Protein AF-A0A402D574-F1 (afdb_monomer)

Secondary structure (DSSP, 8-state):
--------HHHHHHHHHHHHHHHHHTT-HHHHHHHHHHHHTTPPP-TTSPSSPHHHHHHHHHH--HHHHHHHHHHHHHHT--PPPPTT-TTHHHHHHHHHHHHHHHHHTTT-HHHHHHHHHHHHHHHHHHHHHHHHHHHHHHT--

Organism: NCBI:txid2219043

Mean predicted aligned error: 6.18 Å

Sequence (145 aa):
MTANSAVNPQELNEWVNEVRVLATEAGRIEIADQYIGHLLSSSPQGNDGAWPAEPVRDLIETINSRDLENGLEIQVINSRGVTSRGTYDGGSQERDLANRYKSYADIVQDMWPSTGAMLNRLADNYMNHATMEDLSAGLSEDLGH

Foldseek 3Di:
DDDPLDDDLVVLVVVLVVQQVVCVVVVRNLVSLLVLLLVQLPADADPLRAPRHPSVLVVCQVVVHPSNLNSVLVNNVVVVPPDDDDLQPALVVLQVQLVRLQVNLVSPCVPRVSSSVSSNVSSVVSVVVSVVRNVVSVVCVVVVD

Radius of gyration: 17.91 Å; Cα contacts (8 Å, |Δi|>4): 160; chains: 1; bounding box: 38×38×50 Å

Structure (mmCIF, N/CA/C/O backbone):
data_AF-A0A402D574-F1
#
_entry.id   AF-A0A402D574-F1
#
loop_
_atom_site.group_PDB
_atom_site.id
_atom_site.type_symbol
_atom_site.label_atom_id
_atom_site.label_alt_id
_atom_site.label_comp_id
_atom_site.label_asym_id
_atom_site.label_entity_id
_atom_site.label_seq_id
_atom_site.pdbx_PDB_ins_code
_atom_site.Cartn_x
_atom_site.Cartn_y
_atom_site.Cartn_z
_atom_site.occupancy
_atom_site.B_iso_or_equiv
_atom_site.auth_seq_id
_atom_site.auth_comp_id
_atom_site.auth_asym_id
_atom_site.auth_atom_id
_atom_site.pdbx_PDB_model_num
ATOM 1 N N . MET A 1 1 ? 17.731 -20.600 11.398 1.00 33.56 1 MET A N 1
ATOM 2 C CA . MET A 1 1 ? 16.710 -19.871 12.177 1.00 33.56 1 MET A CA 1
ATOM 3 C C . MET A 1 1 ? 15.785 -19.204 11.176 1.00 33.56 1 MET A C 1
ATOM 5 O O . MET A 1 1 ? 16.170 -18.206 10.589 1.00 33.56 1 MET A O 1
ATOM 9 N N . THR A 1 2 ? 14.644 -19.815 10.867 1.00 35.91 2 THR A N 1
ATOM 10 C CA . THR A 1 2 ? 13.634 -19.227 9.975 1.00 35.91 2 THR A CA 1
ATOM 11 C C . THR A 1 2 ? 12.839 -18.212 10.788 1.00 35.91 2 THR A C 1
ATOM 13 O O . THR A 1 2 ? 12.073 -18.602 11.667 1.00 35.91 2 THR A O 1
ATOM 16 N N . ALA A 1 3 ? 13.087 -16.919 10.572 1.00 39.22 3 ALA A N 1
ATOM 17 C CA . ALA A 1 3 ? 12.249 -15.874 11.144 1.00 39.22 3 ALA A CA 1
ATOM 18 C C . ALA A 1 3 ? 10.823 -16.060 10.608 1.00 39.22 3 ALA A C 1
ATOM 20 O O . ALA A 1 3 ? 10.629 -16.263 9.411 1.00 39.22 3 ALA A O 1
ATOM 21 N N . ASN A 1 4 ? 9.842 -16.054 11.505 1.00 44.56 4 ASN A N 1
ATOM 22 C CA . ASN A 1 4 ? 8.434 -16.153 11.159 1.00 44.56 4 ASN A CA 1
ATOM 23 C C . ASN A 1 4 ? 8.003 -14.816 10.531 1.00 44.56 4 ASN A C 1
ATOM 25 O O . ASN A 1 4 ? 7.553 -13.921 11.232 1.00 44.56 4 ASN A O 1
ATOM 29 N N . SER A 1 5 ? 8.227 -14.650 9.225 1.00 58.34 5 SER A N 1
ATOM 30 C CA . SER A 1 5 ? 7.888 -13.442 8.451 1.00 58.34 5 SER A CA 1
ATOM 31 C C . SER A 1 5 ? 6.385 -13.283 8.187 1.00 58.34 5 SER A C 1
ATOM 33 O O . SER A 1 5 ? 5.994 -12.456 7.371 1.00 58.34 5 SER A O 1
ATOM 35 N N . ALA A 1 6 ? 5.541 -14.093 8.827 1.00 69.69 6 ALA A N 1
ATOM 36 C CA . ALA A 1 6 ? 4.101 -14.059 8.648 1.00 69.69 6 ALA A CA 1
ATOM 37 C C . ALA A 1 6 ? 3.482 -12.931 9.484 1.00 69.69 6 ALA A C 1
ATOM 39 O O . ALA A 1 6 ? 3.730 -12.823 10.685 1.00 69.69 6 ALA A O 1
ATOM 40 N N . VAL A 1 7 ? 2.650 -12.110 8.846 1.00 78.19 7 VAL A N 1
ATOM 41 C CA . VAL A 1 7 ? 1.817 -11.113 9.528 1.00 78.19 7 VAL A CA 1
ATOM 42 C C . VAL A 1 7 ? 0.769 -11.856 10.355 1.00 78.19 7 VAL A C 1
ATOM 44 O O . VAL A 1 7 ? -0.037 -12.590 9.785 1.00 78.19 7 VAL A O 1
ATOM 47 N N . ASN A 1 8 ? 0.767 -11.682 11.682 1.00 88.38 8 ASN A N 1
ATOM 48 C CA . ASN A 1 8 ? -0.297 -12.209 12.538 1.00 88.38 8 ASN A CA 1
ATOM 49 C C . ASN A 1 8 ? -1.562 -11.348 12.340 1.00 88.38 8 ASN A C 1
ATOM 51 O O . ASN A 1 8 ? -1.553 -10.179 12.736 1.00 88.38 8 ASN A O 1
ATOM 55 N N . PRO A 1 9 ? -2.650 -11.888 11.753 1.00 87.50 9 PRO A N 1
ATOM 56 C CA . PRO A 1 9 ? -3.844 -11.099 11.463 1.00 87.50 9 PRO A CA 1
ATOM 57 C C . PRO A 1 9 ? -4.490 -10.530 12.724 1.00 87.50 9 PRO A C 1
ATOM 59 O O . PRO A 1 9 ? -5.018 -9.423 12.691 1.00 87.50 9 PRO A O 1
ATOM 62 N N . GLN A 1 10 ? -4.460 -11.274 13.832 1.00 90.06 10 GLN A N 1
ATOM 63 C CA . GLN A 1 10 ? -5.117 -10.861 15.065 1.00 90.06 10 GLN A CA 1
ATOM 64 C C . GLN A 1 10 ? -4.381 -9.683 15.706 1.00 90.06 10 GLN A C 1
ATOM 66 O O . GLN A 1 10 ? -4.994 -8.648 15.948 1.00 90.06 10 GLN A O 1
ATOM 71 N N . GLU A 1 11 ? -3.066 -9.809 15.898 1.00 91.56 11 GLU A N 1
ATOM 72 C CA . GLU A 1 11 ? -2.237 -8.735 16.465 1.00 91.56 11 GLU A CA 1
ATOM 73 C C . GLU A 1 11 ? -2.289 -7.471 15.599 1.00 91.56 11 GLU A C 1
ATOM 75 O O . GLU A 1 11 ? -2.386 -6.363 16.126 1.00 91.56 11 GLU A O 1
ATOM 80 N N . LEU A 1 12 ? -2.281 -7.632 14.269 1.00 92.06 12 LEU A N 1
ATOM 81 C CA . LEU A 1 12 ? -2.409 -6.507 13.349 1.00 92.06 12 LEU A CA 1
ATOM 82 C C . LEU A 1 12 ? -3.751 -5.786 13.528 1.00 92.06 12 LEU A C 1
ATOM 84 O O . LEU A 1 12 ? -3.776 -4.566 13.679 1.00 92.06 12 LEU A O 1
ATOM 88 N N . ASN A 1 13 ? -4.862 -6.526 13.511 1.00 92.06 13 ASN A N 1
ATOM 89 C CA . ASN A 1 13 ? -6.193 -5.937 13.647 1.00 92.06 13 ASN A CA 1
ATOM 90 C C . ASN A 1 13 ? -6.387 -5.269 15.013 1.00 92.06 13 ASN A C 1
ATOM 92 O O . ASN A 1 13 ? -6.937 -4.171 15.079 1.00 92.06 13 ASN A O 1
ATOM 96 N N . GLU A 1 14 ? -5.934 -5.901 16.097 1.00 94.38 14 GLU A N 1
ATOM 97 C CA . GLU A 1 14 ? -6.014 -5.338 17.449 1.00 94.38 14 GLU A CA 1
ATOM 98 C C . GLU A 1 14 ? -5.245 -4.015 17.541 1.00 94.38 14 GLU A C 1
ATOM 100 O O . GLU A 1 14 ? -5.820 -3.001 17.943 1.00 94.38 14 GLU A O 1
ATOM 105 N N . TRP A 1 15 ? -3.992 -3.995 17.077 1.00 96.25 15 TRP A N 1
ATOM 106 C CA . TRP A 1 15 ? -3.163 -2.792 17.094 1.00 96.25 15 TRP A CA 1
ATOM 107 C C . TRP A 1 15 ? -3.758 -1.659 16.247 1.00 96.25 15 TRP A C 1
ATOM 109 O O . TRP A 1 15 ? -3.859 -0.524 16.717 1.00 96.25 15 TRP A O 1
ATOM 119 N N . VAL A 1 16 ? -4.197 -1.944 15.015 1.00 96.38 16 VAL A N 1
ATOM 120 C CA . VAL A 1 16 ? -4.776 -0.907 14.145 1.00 96.38 16 VAL A CA 1
ATOM 121 C C . VAL A 1 16 ? -6.062 -0.344 14.740 1.00 96.38 16 VAL A C 1
ATOM 123 O O . VAL A 1 16 ? -6.258 0.872 14.735 1.00 96.38 16 VAL A O 1
ATOM 126 N N . ASN A 1 17 ? -6.924 -1.196 15.293 1.00 96.25 17 ASN A N 1
ATOM 127 C CA . ASN A 1 17 ? -8.158 -0.741 15.926 1.00 96.25 17 ASN A CA 1
ATOM 128 C C . ASN A 1 17 ? -7.878 0.159 17.133 1.00 96.25 17 ASN A C 1
ATOM 130 O O . ASN A 1 17 ? -8.492 1.220 17.247 1.00 96.25 17 ASN A O 1
ATOM 134 N N . GLU A 1 18 ? -6.929 -0.209 17.996 1.00 97.25 18 GLU A N 1
ATOM 135 C CA . GLU A 1 18 ? -6.541 0.615 19.143 1.00 97.25 18 GLU A CA 1
ATOM 136 C C . GLU A 1 18 ? -6.025 1.993 18.702 1.00 97.25 18 GLU A C 1
ATOM 138 O O . GLU A 1 18 ? -6.506 3.024 19.182 1.00 97.25 18 GLU A O 1
ATOM 143 N N . VAL A 1 19 ? -5.109 2.031 17.727 1.00 96.88 19 VAL A N 1
ATOM 144 C CA . VAL A 1 19 ? -4.571 3.289 17.185 1.00 96.88 19 VAL A CA 1
ATOM 145 C C . VAL A 1 19 ? -5.687 4.169 16.624 1.00 96.88 19 VAL A C 1
ATOM 147 O O . VAL A 1 19 ? -5.720 5.370 16.901 1.00 96.88 19 VAL A O 1
ATOM 150 N N . ARG A 1 20 ? -6.623 3.595 15.861 1.00 97.62 20 ARG A N 1
ATOM 151 C CA . ARG A 1 20 ? -7.717 4.353 15.237 1.00 97.62 20 ARG A CA 1
ATOM 152 C C . ARG A 1 20 ? -8.733 4.869 16.251 1.00 97.62 20 ARG A C 1
ATOM 154 O O . ARG A 1 20 ? -9.226 5.985 16.078 1.00 97.62 20 ARG A O 1
ATOM 161 N N . VAL A 1 21 ? -9.015 4.123 17.322 1.00 98.06 21 VAL A N 1
ATOM 162 C CA . VAL A 1 21 ? -9.862 4.602 18.430 1.00 98.06 21 VAL A CA 1
ATOM 163 C C . VAL A 1 21 ? -9.224 5.826 19.086 1.00 98.06 21 VAL A C 1
ATOM 165 O O . VAL A 1 21 ? -9.842 6.891 19.113 1.00 98.06 21 VAL A O 1
ATOM 168 N N . LEU A 1 22 ? -7.958 5.723 19.502 1.00 98.06 22 LEU A N 1
ATOM 169 C CA . LEU A 1 22 ? -7.232 6.832 20.134 1.00 98.06 22 LEU A CA 1
ATOM 170 C C . LEU A 1 22 ? -7.103 8.048 19.202 1.00 98.06 22 LEU A C 1
ATOM 172 O O . LEU A 1 22 ? -7.251 9.196 19.625 1.00 98.06 22 LEU A O 1
ATOM 176 N N . ALA A 1 23 ? -6.852 7.813 17.913 1.00 97.44 23 ALA A N 1
ATOM 177 C CA . ALA A 1 23 ? -6.762 8.877 16.920 1.00 97.44 23 ALA A CA 1
ATOM 178 C C . ALA A 1 23 ? -8.110 9.569 16.688 1.00 97.44 23 ALA A C 1
ATOM 180 O O . ALA A 1 23 ? -8.143 10.788 16.523 1.00 97.44 23 ALA A O 1
ATOM 181 N N . THR A 1 24 ? -9.216 8.823 16.708 1.00 97.69 24 THR A N 1
ATOM 182 C CA . THR A 1 24 ? -10.569 9.383 16.580 1.00 97.69 24 THR A CA 1
ATOM 183 C C . THR A 1 24 ? -10.900 10.272 17.774 1.00 97.69 24 THR A C 1
ATOM 185 O O . THR A 1 24 ? -11.333 11.407 17.582 1.00 97.69 24 THR A O 1
ATOM 188 N N . GLU A 1 25 ? -10.617 9.813 18.996 1.00 97.94 25 GLU A N 1
ATOM 189 C CA . GLU A 1 25 ? -10.798 10.605 20.222 1.00 97.94 25 GLU A CA 1
ATOM 190 C C . GLU A 1 25 ? -9.964 11.896 20.213 1.00 97.94 25 GLU A C 1
ATOM 192 O O . GLU A 1 25 ? -10.402 12.934 20.709 1.00 97.94 25 GLU A O 1
ATOM 197 N N . ALA A 1 26 ? -8.782 11.857 19.592 1.00 97.44 26 ALA A N 1
ATOM 198 C CA . ALA A 1 26 ? -7.905 13.011 19.431 1.00 97.44 26 ALA A CA 1
ATOM 199 C C . ALA A 1 26 ? -8.222 13.893 18.202 1.00 97.44 26 ALA A C 1
ATOM 201 O O . ALA A 1 26 ? -7.544 14.905 18.006 1.00 97.44 26 ALA A O 1
ATOM 202 N N . GLY A 1 27 ? -9.196 13.525 17.358 1.00 97.44 27 GLY A N 1
ATOM 203 C CA . GLY A 1 27 ? -9.521 14.237 16.113 1.00 97.44 27 GLY A CA 1
ATOM 204 C C . GLY A 1 27 ? -8.423 14.165 15.039 1.00 97.44 27 GLY A C 1
ATOM 205 O O . GLY A 1 27 ? -8.224 15.120 14.295 1.00 97.44 27 GLY A O 1
ATOM 206 N N . ARG A 1 28 ? -7.663 13.065 14.992 1.00 97.31 28 ARG A N 1
ATOM 207 C CA . ARG A 1 28 ? -6.467 12.862 14.147 1.00 97.31 28 ARG A CA 1
ATOM 208 C C . ARG A 1 28 ? -6.524 11.584 13.302 1.00 97.31 28 ARG A C 1
ATOM 210 O O . ARG A 1 28 ? -5.481 11.034 12.960 1.00 97.31 28 ARG A O 1
ATOM 217 N N . ILE A 1 29 ? -7.720 11.089 12.989 1.00 98.00 29 ILE A N 1
ATOM 218 C CA . ILE A 1 29 ? -7.883 9.804 12.294 1.00 98.00 29 ILE A CA 1
ATOM 219 C C . ILE A 1 29 ? -7.222 9.780 10.909 1.00 98.00 29 ILE A C 1
ATOM 221 O O . ILE A 1 29 ? -6.526 8.824 10.602 1.00 98.00 29 ILE A O 1
ATOM 225 N N . GLU A 1 30 ? -7.341 10.853 10.123 1.00 98.00 30 GLU A N 1
ATOM 226 C CA . GLU A 1 30 ? -6.790 10.934 8.759 1.00 98.00 30 GLU A CA 1
ATOM 227 C C . GLU A 1 30 ? -5.262 10.757 8.753 1.00 98.00 30 GLU A C 1
ATOM 229 O O . GLU A 1 30 ? -4.715 9.894 8.069 1.00 98.00 30 GLU A O 1
ATOM 234 N N . ILE A 1 31 ? -4.553 11.525 9.589 1.00 97.31 31 ILE A N 1
ATOM 235 C CA . ILE A 1 31 ? -3.092 11.423 9.687 1.00 97.31 31 ILE A CA 1
ATOM 236 C C . ILE A 1 31 ? -2.658 10.091 10.309 1.00 97.31 31 ILE A C 1
ATOM 238 O O . ILE A 1 31 ? -1.641 9.530 9.907 1.00 97.31 31 ILE A O 1
ATOM 242 N N . ALA A 1 32 ? -3.419 9.559 11.270 1.00 97.94 32 ALA A N 1
ATOM 243 C CA . ALA A 1 32 ? -3.130 8.253 11.852 1.00 97.94 32 ALA A CA 1
ATOM 244 C C . ALA A 1 32 ? -3.249 7.137 10.806 1.00 97.94 32 ALA A C 1
ATOM 246 O O . ALA A 1 32 ? -2.342 6.312 10.709 1.00 97.94 32 ALA A O 1
ATOM 247 N N . ASP A 1 33 ? -4.304 7.159 9.988 1.00 98.31 33 ASP A N 1
ATOM 248 C CA . ASP A 1 33 ? -4.510 6.217 8.890 1.00 98.31 33 ASP A CA 1
ATOM 249 C C . ASP A 1 33 ? -3.337 6.285 7.893 1.00 98.31 33 ASP A C 1
ATOM 251 O O . ASP A 1 33 ? -2.784 5.241 7.550 1.00 98.31 33 ASP A O 1
ATOM 255 N N . GLN A 1 34 ? -2.846 7.478 7.527 1.00 98.25 34 GLN A N 1
ATOM 256 C CA . GLN A 1 34 ? -1.646 7.613 6.679 1.00 98.25 34 GLN A CA 1
ATOM 257 C C . GLN A 1 34 ? -0.401 6.949 7.292 1.00 9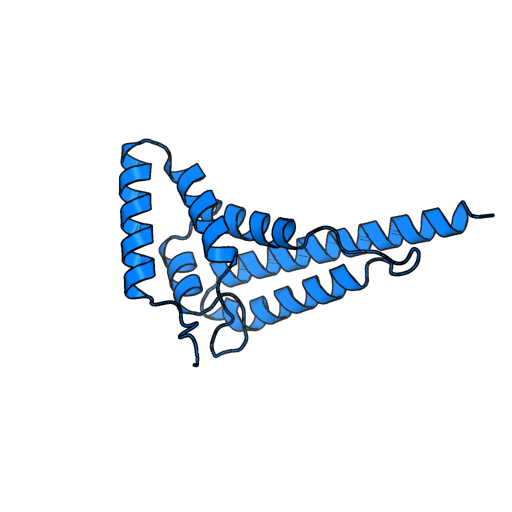8.25 34 GLN A C 1
ATOM 259 O O . GLN A 1 34 ? 0.321 6.224 6.605 1.00 98.25 34 GLN A O 1
ATOM 264 N N . TYR A 1 35 ? -0.142 7.145 8.589 1.00 97.75 35 TYR A N 1
ATOM 265 C CA . TYR A 1 35 ? 0.992 6.495 9.261 1.00 97.75 35 TYR A CA 1
ATOM 266 C C . TYR A 1 35 ? 0.817 4.980 9.409 1.00 97.75 35 TYR A C 1
ATOM 268 O O . TYR A 1 35 ? 1.802 4.246 9.302 1.00 97.75 35 TYR A O 1
ATOM 276 N N . ILE A 1 36 ? -0.411 4.496 9.612 1.00 97.81 36 ILE A N 1
ATOM 277 C CA . ILE A 1 36 ? -0.716 3.062 9.549 1.00 97.81 36 ILE A CA 1
ATOM 278 C C . ILE A 1 36 ? -0.365 2.538 8.153 1.00 97.81 36 ILE A C 1
ATOM 280 O O . ILE A 1 36 ? 0.378 1.567 8.037 1.00 97.81 36 ILE A O 1
ATOM 284 N N . GLY A 1 37 ? -0.805 3.228 7.099 1.00 97.69 37 GLY A N 1
ATOM 285 C CA . GLY A 1 37 ? -0.455 2.919 5.715 1.00 97.69 37 GLY A CA 1
ATOM 286 C C . GLY A 1 37 ? 1.055 2.836 5.479 1.00 97.69 37 GLY A C 1
ATOM 287 O O . GLY A 1 37 ? 1.539 1.852 4.918 1.00 97.69 37 GLY A O 1
ATOM 288 N N . HIS A 1 38 ? 1.820 3.816 5.975 1.00 96.69 38 HIS A N 1
ATOM 289 C CA . HIS A 1 38 ? 3.287 3.799 5.913 1.00 96.69 38 HIS A CA 1
ATOM 290 C C . HIS A 1 38 ? 3.880 2.519 6.513 1.00 96.69 38 HIS A C 1
ATOM 292 O O . HIS A 1 38 ? 4.785 1.925 5.934 1.00 96.69 38 HIS A O 1
ATOM 298 N N . LEU A 1 39 ? 3.382 2.074 7.666 1.00 95.31 39 LEU A N 1
ATOM 299 C CA . LEU A 1 39 ? 3.876 0.855 8.309 1.00 95.31 39 LEU A CA 1
ATOM 300 C C . LEU A 1 39 ? 3.500 -0.398 7.507 1.00 95.31 39 LEU A C 1
ATOM 302 O O . LEU A 1 39 ? 4.334 -1.284 7.305 1.00 95.31 39 LEU A O 1
ATOM 306 N N . LEU A 1 40 ? 2.274 -0.441 6.984 1.00 95.75 40 LEU A N 1
ATOM 307 C CA . LEU A 1 40 ? 1.774 -1.542 6.160 1.00 95.75 40 LEU A CA 1
ATOM 308 C C . LEU A 1 40 ? 2.506 -1.682 4.820 1.00 95.75 40 LEU A C 1
ATOM 310 O O . LEU A 1 40 ? 2.509 -2.771 4.243 1.00 95.75 40 LEU A O 1
ATOM 314 N N . SER A 1 41 ? 3.194 -0.639 4.347 1.00 95.00 41 SER A N 1
ATOM 315 C CA . SER A 1 41 ? 4.008 -0.710 3.128 1.00 95.00 41 SER A CA 1
ATOM 316 C C . SER A 1 41 ? 5.135 -1.753 3.217 1.00 95.00 41 SER A C 1
ATOM 318 O O . SER A 1 41 ? 5.667 -2.177 2.195 1.00 95.00 41 SER A O 1
ATOM 320 N N . SER A 1 42 ? 5.516 -2.157 4.433 1.00 92.50 42 SER A N 1
ATOM 321 C CA . SER A 1 42 ? 6.544 -3.176 4.686 1.00 92.50 42 SER A CA 1
ATOM 322 C C . SER A 1 42 ? 5.977 -4.599 4.751 1.00 92.50 42 SER A C 1
ATOM 324 O O . SER A 1 42 ? 6.688 -5.526 5.140 1.00 92.50 42 SER A O 1
ATOM 326 N N . SER A 1 43 ? 4.699 -4.784 4.399 1.00 94.44 43 SER A N 1
ATOM 327 C CA . SER A 1 43 ? 4.056 -6.096 4.331 1.00 94.44 43 SER A CA 1
ATOM 328 C C . SER A 1 43 ? 4.856 -7.059 3.438 1.00 94.44 43 SER A C 1
ATOM 330 O O . SER A 1 43 ? 5.395 -6.633 2.413 1.00 94.44 43 SER A O 1
ATOM 332 N N . PRO A 1 44 ? 4.961 -8.351 3.785 1.00 93.50 44 PRO A N 1
ATOM 333 C CA . PRO A 1 44 ? 5.503 -9.352 2.875 1.00 93.50 44 PRO A CA 1
ATOM 334 C C . PRO A 1 44 ? 4.545 -9.604 1.697 1.00 93.50 44 PRO A C 1
ATOM 336 O O . PRO A 1 44 ? 3.420 -9.104 1.655 1.00 93.50 44 PRO A O 1
ATOM 339 N N . GLN A 1 45 ? 4.987 -10.400 0.724 1.00 94.56 45 GLN A N 1
ATOM 340 C CA . GLN A 1 45 ? 4.074 -10.998 -0.255 1.00 94.56 45 GLN A CA 1
ATOM 341 C C . GLN A 1 45 ? 3.162 -12.025 0.427 1.00 94.56 45 GLN A C 1
ATOM 343 O O . GLN A 1 45 ? 3.565 -12.678 1.393 1.00 94.56 45 GLN A O 1
ATOM 348 N N . GLY A 1 46 ? 1.947 -12.162 -0.096 1.00 93.81 46 GLY A N 1
ATOM 349 C CA . GLY A 1 46 ? 1.014 -13.216 0.278 1.00 93.81 46 GLY A CA 1
ATOM 350 C C . GLY A 1 46 ? 1.395 -14.572 -0.305 1.00 93.81 46 GLY A C 1
ATOM 351 O O . GLY A 1 46 ? 2.321 -14.691 -1.116 1.00 93.81 46 GLY A O 1
ATOM 352 N N . ASN A 1 47 ? 0.656 -15.611 0.081 1.00 94.12 47 ASN A N 1
ATOM 353 C CA . ASN A 1 47 ? 0.905 -16.971 -0.409 1.00 94.12 47 ASN A CA 1
ATOM 354 C C . ASN A 1 47 ? 0.548 -17.135 -1.893 1.00 94.12 47 ASN A C 1
ATOM 356 O O . ASN A 1 47 ? 1.061 -18.032 -2.559 1.00 94.12 47 ASN A O 1
ATOM 360 N N . ASP A 1 48 ? -0.309 -16.258 -2.414 1.00 95.00 48 ASP A N 1
ATOM 361 C CA . ASP A 1 48 ? -0.651 -16.152 -3.834 1.00 95.00 48 ASP A CA 1
ATOM 362 C C . ASP A 1 48 ? 0.402 -15.402 -4.672 1.00 95.00 48 ASP A C 1
ATOM 364 O O . ASP A 1 48 ? 0.231 -15.223 -5.877 1.00 95.00 48 ASP A O 1
ATOM 368 N N . GLY A 1 49 ? 1.500 -14.966 -4.046 1.00 94.38 49 GLY A N 1
ATOM 369 C CA . GLY A 1 49 ?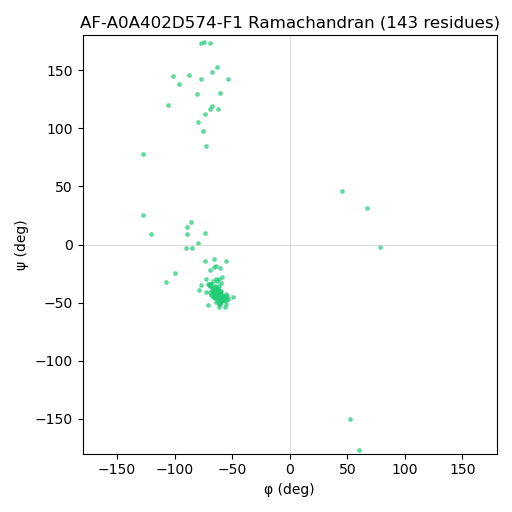 2.584 -14.237 -4.696 1.00 94.38 49 GLY A CA 1
ATOM 370 C C . GLY A 1 49 ? 2.289 -12.757 -4.942 1.00 94.38 49 GLY A C 1
ATOM 371 O O . GLY A 1 49 ? 3.179 -12.045 -5.413 1.00 94.38 49 GLY A O 1
ATOM 372 N N . ALA A 1 50 ? 1.092 -12.269 -4.603 1.00 97.19 50 ALA A N 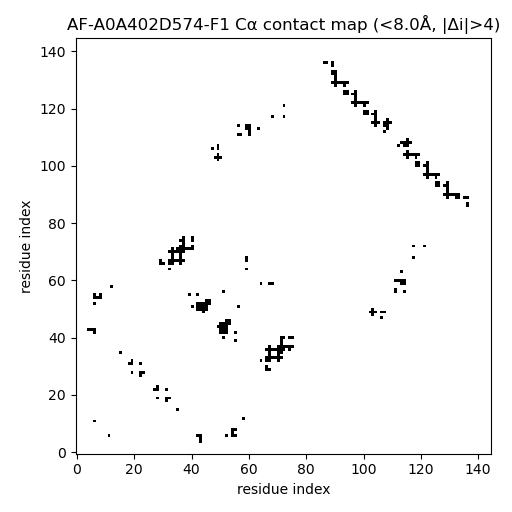1
ATOM 373 C CA . ALA A 1 50 ? 0.769 -10.855 -4.690 1.00 97.19 50 ALA A CA 1
ATOM 374 C C . ALA A 1 50 ? 1.158 -10.113 -3.409 1.00 97.19 50 ALA A C 1
ATOM 376 O O . ALA A 1 50 ? 1.088 -10.628 -2.293 1.00 97.19 50 ALA A O 1
ATOM 377 N N . TRP A 1 51 ? 1.579 -8.866 -3.562 1.00 97.19 51 TRP A N 1
ATOM 378 C CA . TRP A 1 51 ? 1.768 -7.953 -2.442 1.00 97.19 51 TRP A CA 1
ATOM 379 C C . TRP A 1 51 ? 0.581 -6.981 -2.357 1.00 97.19 51 TRP A C 1
ATOM 381 O O . TRP A 1 51 ? 0.103 -6.559 -3.412 1.00 97.19 51 TRP A O 1
ATOM 391 N N . PRO A 1 52 ? 0.134 -6.570 -1.154 1.00 97.44 52 PRO A N 1
ATOM 392 C CA . PRO A 1 52 ? 0.601 -6.989 0.181 1.00 97.44 52 PRO A CA 1
ATOM 393 C C . PRO A 1 52 ? 0.078 -8.377 0.580 1.00 97.44 52 PRO A C 1
ATOM 395 O O . PRO A 1 52 ? -0.712 -8.946 -0.158 1.00 97.44 52 PRO A O 1
ATOM 398 N N . ALA A 1 53 ? 0.511 -8.953 1.705 1.00 97.06 53 ALA A N 1
ATOM 399 C CA . ALA A 1 53 ? -0.024 -10.228 2.202 1.00 97.06 53 ALA A CA 1
ATOM 400 C C . ALA A 1 53 ? -1.520 -10.150 2.552 1.00 97.06 53 ALA A C 1
ATOM 402 O O . ALA A 1 53 ? -2.017 -9.093 2.942 1.00 97.06 53 ALA A O 1
ATOM 403 N N . GLU A 1 54 ? -2.222 -11.280 2.460 1.00 97.00 54 GLU A N 1
ATOM 404 C CA . GLU A 1 54 ? -3.679 -11.404 2.609 1.00 97.00 54 GLU A CA 1
ATOM 405 C C . GLU A 1 54 ? -4.231 -10.711 3.872 1.00 97.00 54 GLU A C 1
ATOM 407 O O . GLU A 1 54 ? -5.162 -9.919 3.728 1.00 97.00 54 GLU A O 1
ATOM 412 N N . PRO A 1 55 ? -3.623 -10.847 5.074 1.00 96.38 55 PRO A N 1
ATOM 413 C CA . PRO A 1 55 ? -4.121 -10.166 6.275 1.00 96.38 55 PRO A CA 1
ATOM 414 C C . PRO A 1 55 ? -4.115 -8.636 6.175 1.00 96.38 55 PRO A C 1
ATOM 416 O O . PRO A 1 55 ? -4.932 -7.963 6.797 1.00 96.38 55 PRO A O 1
ATOM 419 N N . VAL A 1 56 ? -3.186 -8.071 5.399 1.00 97.69 56 VAL A N 1
ATOM 420 C CA . VAL A 1 56 ? -3.121 -6.625 5.154 1.00 97.69 56 VAL A CA 1
ATOM 421 C C . VAL A 1 56 ? -4.190 -6.203 4.151 1.00 97.69 56 VAL A C 1
ATOM 423 O O . VAL A 1 56 ? -4.757 -5.127 4.300 1.00 97.69 56 VAL A O 1
ATOM 426 N N . ARG A 1 57 ? -4.512 -7.046 3.165 1.00 98.12 57 ARG A N 1
ATOM 427 C CA . ARG A 1 57 ? -5.605 -6.774 2.217 1.00 98.12 57 ARG A CA 1
ATOM 428 C C . ARG A 1 57 ? -6.954 -6.800 2.918 1.00 98.12 57 ARG A C 1
ATOM 430 O O . ARG A 1 57 ? -7.733 -5.871 2.753 1.00 98.12 57 ARG A O 1
ATOM 437 N N . ASP A 1 58 ? -7.189 -7.805 3.762 1.00 97.94 58 ASP A N 1
ATOM 438 C CA . ASP A 1 58 ? -8.399 -7.893 4.589 1.00 97.94 58 ASP A CA 1
ATOM 439 C C . ASP A 1 58 ? -8.572 -6.636 5.448 1.00 97.94 58 ASP A C 1
ATOM 441 O O . ASP A 1 58 ? -9.669 -6.083 5.547 1.00 97.94 58 ASP A O 1
ATOM 445 N N . LEU A 1 59 ? -7.474 -6.148 6.032 1.00 97.62 59 LEU A N 1
ATOM 446 C CA . LEU A 1 59 ? -7.461 -4.911 6.802 1.00 97.62 59 LEU A CA 1
ATOM 447 C C . LEU A 1 59 ? -7.792 -3.686 5.931 1.00 97.62 59 LEU A C 1
ATOM 449 O O . LEU A 1 59 ? -8.605 -2.861 6.347 1.00 97.62 59 LEU A O 1
ATOM 453 N N . ILE A 1 60 ? -7.193 -3.562 4.741 1.00 98.00 60 ILE A N 1
ATOM 454 C CA . ILE A 1 60 ? -7.470 -2.465 3.798 1.00 98.00 60 ILE A CA 1
ATOM 455 C C . ILE A 1 60 ? -8.951 -2.456 3.407 1.00 98.00 60 ILE A C 1
ATOM 457 O O . ILE A 1 60 ? -9.577 -1.403 3.489 1.00 98.00 60 ILE A O 1
ATOM 461 N N . GLU A 1 61 ? -9.537 -3.604 3.059 1.00 98.06 61 GLU A N 1
ATOM 462 C CA . GLU A 1 61 ? -10.965 -3.698 2.713 1.00 98.06 61 GLU A CA 1
ATOM 463 C C . GLU A 1 61 ? -11.871 -3.388 3.908 1.00 98.06 61 GLU A C 1
ATOM 465 O O . GLU A 1 61 ? -12.896 -2.724 3.767 1.00 98.06 61 GLU A O 1
ATOM 470 N N . THR A 1 62 ? -11.490 -3.845 5.103 1.00 97.06 62 THR A N 1
ATOM 471 C CA . THR A 1 62 ? -12.273 -3.620 6.324 1.00 97.06 62 THR A CA 1
ATOM 472 C C . THR A 1 62 ? -12.276 -2.146 6.721 1.00 97.06 62 THR A C 1
ATOM 474 O O . THR A 1 62 ? -13.308 -1.603 7.116 1.00 97.06 62 THR A O 1
ATOM 477 N N . ILE A 1 63 ? -11.118 -1.489 6.639 1.00 96.69 63 ILE A N 1
ATOM 478 C CA . ILE A 1 63 ? -10.960 -0.083 7.016 1.00 96.69 63 ILE A CA 1
ATOM 479 C C . ILE A 1 63 ? -11.482 0.849 5.923 1.00 96.69 63 ILE A C 1
ATOM 481 O O . ILE A 1 63 ? -12.074 1.879 6.247 1.00 96.69 63 ILE A O 1
ATOM 485 N N . ASN A 1 64 ? -11.242 0.490 4.660 1.00 96.94 64 ASN A N 1
ATOM 486 C CA . ASN A 1 64 ? -11.641 1.209 3.455 1.00 96.94 64 ASN A CA 1
ATOM 487 C C . ASN A 1 64 ? -11.368 2.724 3.537 1.00 96.94 64 ASN A C 1
ATOM 489 O O . ASN A 1 64 ? -12.234 3.557 3.260 1.00 96.94 64 ASN A O 1
ATOM 493 N N . SER A 1 65 ? -10.164 3.078 3.995 1.00 97.88 65 SER A N 1
ATOM 494 C CA . SER A 1 65 ? -9.729 4.460 4.214 1.00 97.88 65 SER A CA 1
ATOM 495 C C . SER A 1 65 ? -8.757 4.884 3.124 1.00 97.88 65 SER A C 1
ATOM 497 O O . SER A 1 65 ? -7.667 4.321 2.994 1.00 97.88 65 SER A O 1
ATOM 499 N N . ARG A 1 66 ? -9.121 5.928 2.370 1.00 98.06 66 ARG A N 1
ATOM 500 C CA . ARG A 1 66 ? -8.246 6.480 1.330 1.00 98.06 66 ARG A CA 1
ATOM 501 C C . ARG A 1 66 ? -6.955 7.049 1.917 1.00 98.06 66 ARG A C 1
ATOM 503 O O . ARG A 1 66 ? -5.925 6.981 1.261 1.00 98.06 66 ARG A O 1
ATOM 510 N N . ASP A 1 67 ? -6.991 7.571 3.140 1.00 98.44 67 ASP A N 1
ATOM 511 C CA . ASP A 1 67 ? -5.801 8.062 3.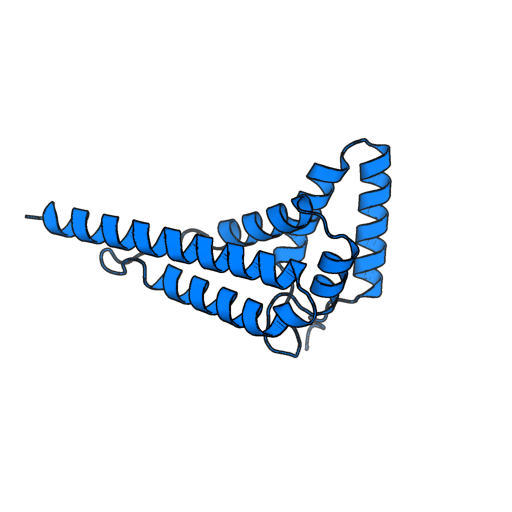837 1.00 98.44 67 ASP A CA 1
ATOM 512 C C . ASP A 1 67 ? -4.818 6.939 4.168 1.00 98.44 67 ASP A C 1
ATOM 514 O O . ASP A 1 67 ? -3.614 7.098 3.965 1.00 98.44 67 ASP A O 1
ATOM 518 N N . LEU A 1 68 ? -5.325 5.777 4.586 1.00 98.44 68 LEU A N 1
ATOM 519 C CA . LEU A 1 68 ? -4.495 4.595 4.811 1.00 98.44 68 LEU A CA 1
ATOM 520 C C . LEU A 1 68 ? -3.824 4.144 3.516 1.00 98.44 68 LEU A C 1
ATOM 522 O O . LEU A 1 68 ? -2.606 3.962 3.476 1.00 98.44 68 LEU A O 1
ATOM 526 N N . GLU A 1 69 ? -4.603 4.015 2.445 1.00 98.38 69 GLU A N 1
ATOM 527 C CA . GLU A 1 69 ? -4.070 3.668 1.128 1.00 98.38 69 GLU A CA 1
ATOM 528 C C . GLU A 1 69 ? -3.044 4.701 0.639 1.00 98.38 69 GLU A C 1
ATOM 530 O O . GLU A 1 69 ? -1.977 4.322 0.167 1.00 98.38 69 GLU A O 1
ATOM 535 N N . ASN A 1 70 ? -3.327 6.001 0.786 1.00 97.94 70 ASN A N 1
ATOM 536 C CA . ASN A 1 70 ? -2.425 7.086 0.391 1.00 97.94 70 ASN A CA 1
ATOM 537 C C . ASN A 1 70 ? -1.087 7.001 1.124 1.00 97.94 70 ASN A C 1
ATOM 539 O O . ASN A 1 70 ? -0.040 7.128 0.493 1.00 97.94 70 ASN A O 1
ATOM 543 N N . GLY A 1 71 ? -1.110 6.786 2.443 1.00 97.75 71 GLY A N 1
ATOM 544 C CA . GLY A 1 71 ? 0.110 6.589 3.216 1.00 97.75 71 GLY A CA 1
ATOM 545 C C . GLY A 1 71 ? 0.912 5.425 2.647 1.00 97.75 71 GLY A C 1
ATOM 546 O O . GLY A 1 71 ? 2.061 5.582 2.243 1.00 97.75 71 GLY A O 1
ATOM 547 N N . LEU A 1 72 ? 0.282 4.263 2.501 1.00 97.50 72 LEU A N 1
ATOM 548 C CA . LEU A 1 72 ? 0.937 3.084 1.943 1.00 97.50 72 LEU A CA 1
ATOM 549 C C . LEU A 1 72 ? 1.551 3.359 0.555 1.00 97.50 72 LEU A C 1
ATOM 551 O O . LEU A 1 72 ? 2.727 3.055 0.343 1.00 97.50 72 LEU A O 1
ATOM 555 N N . GLU A 1 73 ? 0.801 3.988 -0.353 1.00 96.88 73 GLU A N 1
ATOM 556 C CA . GLU A 1 73 ? 1.262 4.385 -1.690 1.00 96.88 73 GLU A CA 1
ATOM 557 C C . GLU A 1 73 ? 2.496 5.309 -1.614 1.00 96.88 73 GLU A C 1
ATOM 559 O O . GLU A 1 73 ? 3.510 5.057 -2.271 1.00 96.88 73 GLU A O 1
ATOM 564 N N . ILE A 1 74 ? 2.449 6.342 -0.767 1.00 95.12 74 ILE A N 1
ATOM 565 C CA . ILE A 1 74 ? 3.544 7.303 -0.563 1.00 95.12 74 ILE A CA 1
ATOM 566 C C . ILE A 1 74 ? 4.804 6.600 -0.057 1.00 95.12 74 ILE A C 1
ATOM 568 O O . ILE A 1 74 ? 5.899 6.843 -0.571 1.00 95.12 74 ILE A O 1
ATOM 572 N N . GLN A 1 75 ? 4.675 5.716 0.932 1.00 95.38 75 GLN A N 1
ATOM 573 C CA . GLN A 1 75 ? 5.838 5.033 1.489 1.00 95.38 75 GLN A CA 1
ATOM 574 C C . GLN A 1 75 ? 6.448 4.037 0.505 1.00 95.38 75 GLN A C 1
ATOM 576 O O . GLN A 1 75 ? 7.674 3.943 0.443 1.00 95.38 75 GLN A O 1
ATOM 581 N N . VAL A 1 76 ? 5.639 3.346 -0.304 1.00 93.62 76 VAL A N 1
ATOM 582 C CA . VAL A 1 76 ? 6.145 2.511 -1.405 1.00 93.62 76 VAL A CA 1
ATOM 583 C C . VAL A 1 76 ? 7.023 3.345 -2.337 1.00 93.62 76 VAL A C 1
ATOM 585 O O . VAL A 1 76 ? 8.176 2.982 -2.580 1.00 93.62 76 VAL A O 1
ATOM 588 N N . ILE A 1 77 ? 6.524 4.498 -2.785 1.00 90.69 77 ILE A N 1
ATOM 589 C CA . ILE A 1 77 ? 7.251 5.387 -3.697 1.00 90.69 77 ILE A CA 1
ATOM 590 C C . ILE A 1 77 ? 8.548 5.900 -3.048 1.00 90.69 77 ILE A C 1
ATOM 592 O O . ILE A 1 77 ? 9.611 5.842 -3.669 1.00 90.69 77 ILE A O 1
ATOM 596 N N . ASN A 1 78 ? 8.490 6.329 -1.784 1.00 87.81 78 ASN A N 1
ATOM 597 C CA . ASN A 1 78 ? 9.644 6.865 -1.053 1.00 87.81 78 ASN A CA 1
ATOM 598 C C . ASN A 1 78 ? 10.704 5.803 -0.721 1.00 87.81 78 ASN A C 1
ATOM 600 O O . ASN A 1 78 ? 11.901 6.100 -0.712 1.00 87.81 78 ASN A O 1
ATOM 604 N N . SER A 1 79 ? 10.290 4.561 -0.454 1.00 82.44 79 SER A N 1
ATOM 605 C CA . SER A 1 79 ? 11.186 3.464 -0.054 1.00 82.44 79 SER A CA 1
ATOM 606 C C . SER A 1 79 ? 12.172 3.040 -1.146 1.00 82.44 79 SER A C 1
ATOM 608 O O . SER A 1 79 ? 13.153 2.353 -0.863 1.00 82.44 79 SER A O 1
ATOM 610 N N . ARG A 1 80 ? 11.956 3.494 -2.386 1.00 71.00 80 ARG A N 1
ATOM 611 C CA . ARG A 1 80 ? 12.797 3.185 -3.545 1.00 71.00 80 ARG A CA 1
ATOM 612 C C . ARG A 1 80 ? 14.232 3.723 -3.422 1.00 71.00 80 ARG A C 1
ATOM 614 O O . ARG A 1 80 ? 15.120 3.207 -4.097 1.00 71.00 80 ARG A O 1
ATOM 621 N N . GLY A 1 81 ? 14.480 4.693 -2.533 1.00 54.97 81 GLY A N 1
ATOM 622 C CA . GLY A 1 81 ? 15.808 5.274 -2.308 1.00 54.97 81 GLY A CA 1
ATOM 623 C C . GLY A 1 81 ? 16.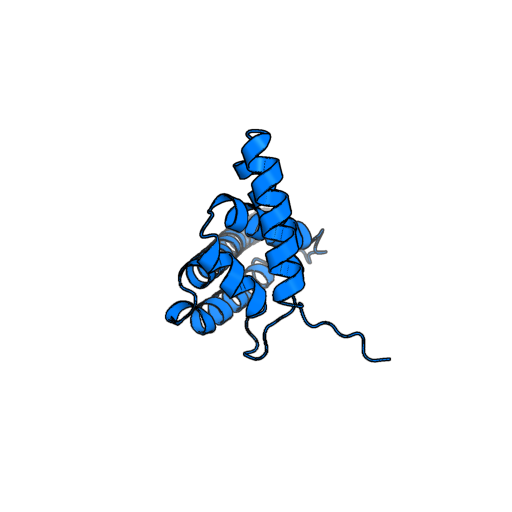406 5.928 -3.564 1.00 54.97 81 GLY A C 1
ATOM 624 O O . GLY A 1 81 ? 15.772 6.010 -4.614 1.00 54.97 81 GLY A O 1
ATOM 625 N N . VAL A 1 82 ? 17.645 6.423 -3.472 1.00 40.44 82 VAL A N 1
ATOM 626 C CA . VAL A 1 82 ? 18.379 6.942 -4.640 1.00 40.44 82 VAL A CA 1
ATOM 627 C C . VAL A 1 82 ? 18.858 5.751 -5.474 1.00 40.44 82 VAL A C 1
ATOM 629 O O . VAL A 1 82 ? 19.885 5.146 -5.171 1.00 40.44 82 VAL A O 1
ATOM 632 N N . THR A 1 83 ? 18.121 5.393 -6.523 1.00 49.66 83 THR A N 1
ATOM 633 C CA . THR A 1 83 ? 18.581 4.421 -7.520 1.00 49.66 83 THR A CA 1
ATOM 634 C C . THR A 1 83 ? 19.723 5.045 -8.322 1.00 49.66 83 THR A C 1
ATOM 636 O O . THR A 1 83 ? 19.541 6.065 -8.990 1.00 49.66 83 THR A O 1
ATOM 639 N N . SER A 1 84 ? 20.925 4.466 -8.240 1.00 39.62 84 SER A N 1
ATOM 640 C CA . SER A 1 84 ? 22.049 4.861 -9.097 1.00 39.62 84 SER A CA 1
ATOM 641 C C . SER A 1 84 ? 21.657 4.575 -10.551 1.00 39.62 84 SER A C 1
ATOM 643 O O . SER A 1 84 ? 21.408 3.419 -10.891 1.00 39.62 84 SER A O 1
ATOM 645 N N . ARG A 1 85 ? 21.561 5.619 -11.377 1.00 55.62 85 ARG A N 1
ATOM 646 C CA . ARG A 1 85 ? 21.184 5.535 -12.794 1.00 55.62 85 ARG A CA 1
ATOM 647 C C . ARG A 1 85 ? 22.421 5.494 -13.685 1.00 55.62 85 ARG A C 1
ATOM 649 O O . ARG A 1 85 ? 23.349 6.274 -13.470 1.00 55.62 85 ARG A O 1
ATOM 656 N N . GLY A 1 86 ? 22.401 4.648 -14.714 1.00 51.81 86 GLY A N 1
ATOM 657 C CA . GLY A 1 86 ? 23.176 4.902 -15.926 1.00 51.81 86 GLY A CA 1
ATOM 658 C C . GLY A 1 86 ? 22.471 5.969 -16.770 1.00 51.81 86 GLY A C 1
ATOM 659 O O . GLY A 1 86 ? 21.246 5.981 -16.843 1.00 51.81 86 GLY A O 1
ATOM 660 N N . THR A 1 87 ? 23.225 6.862 -17.415 1.00 46.78 87 THR A N 1
ATOM 661 C CA . THR A 1 87 ? 22.715 7.992 -18.226 1.00 46.78 87 THR A CA 1
ATOM 662 C C . THR A 1 87 ? 21.748 7.586 -19.357 1.00 46.78 87 THR A C 1
ATOM 664 O O . THR A 1 87 ? 21.046 8.442 -19.875 1.00 46.78 87 THR A O 1
ATOM 667 N N . TYR A 1 88 ? 21.672 6.296 -19.710 1.00 51.38 88 TYR A N 1
ATOM 668 C CA . TYR A 1 88 ? 20.909 5.766 -20.850 1.00 51.38 88 TYR A CA 1
ATOM 669 C C . TYR A 1 88 ? 19.828 4.736 -20.468 1.00 51.38 88 TYR A C 1
ATOM 671 O O . TYR A 1 88 ? 19.275 4.085 -21.349 1.00 51.38 88 TYR A O 1
ATOM 679 N N . ASP A 1 89 ? 19.528 4.541 -19.178 1.00 63.91 89 ASP A N 1
ATOM 680 C CA . ASP A 1 89 ? 18.579 3.490 -18.757 1.00 63.91 89 ASP A CA 1
ATOM 681 C C . ASP A 1 89 ? 17.101 3.827 -19.058 1.00 63.91 89 ASP A C 1
ATOM 683 O O . ASP A 1 89 ? 16.249 2.929 -19.018 1.00 63.91 89 ASP A O 1
ATOM 687 N N . GLY A 1 90 ? 16.793 5.095 -19.374 1.00 70.88 90 GLY A N 1
ATOM 688 C CA . GLY A 1 90 ? 15.430 5.572 -19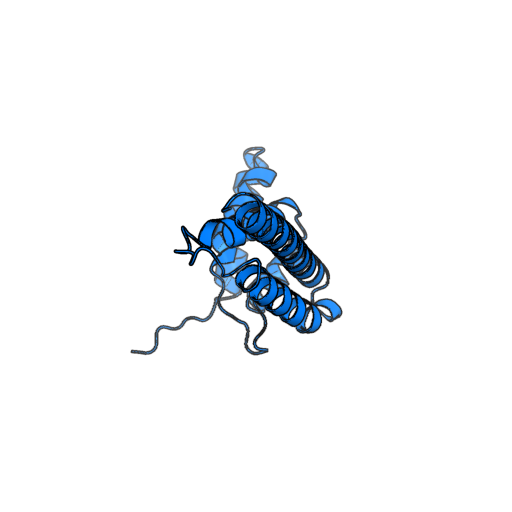.648 1.00 70.88 90 GLY A CA 1
ATOM 689 C C . GLY A 1 90 ? 14.438 5.200 -18.537 1.00 70.88 90 GLY A C 1
ATOM 690 O O . GLY A 1 90 ? 14.819 5.037 -17.379 1.00 70.88 90 GLY A O 1
ATOM 691 N N . GLY A 1 91 ? 13.164 5.017 -18.892 1.00 82.00 91 GLY A N 1
ATOM 692 C CA . GLY A 1 91 ? 12.085 4.608 -17.983 1.00 82.00 91 GLY A CA 1
ATOM 693 C C . GLY A 1 91 ? 11.937 3.095 -17.769 1.00 82.00 91 GLY A C 1
ATOM 694 O O . GLY A 1 91 ? 10.857 2.626 -17.402 1.00 82.00 91 GLY A O 1
ATOM 695 N N . SER A 1 92 ? 12.965 2.290 -18.062 1.00 85.94 92 SER A N 1
ATOM 696 C CA . SER A 1 92 ? 12.878 0.818 -18.013 1.00 85.94 92 SER A CA 1
ATOM 697 C C . SER A 1 92 ? 12.536 0.281 -16.615 1.00 85.94 92 SER A C 1
ATOM 699 O O . SER A 1 92 ? 11.635 -0.547 -16.469 1.00 85.94 92 SER A O 1
ATOM 701 N N . GLN A 1 93 ? 13.185 0.807 -15.574 1.00 85.25 93 GLN A N 1
ATOM 702 C CA . GLN A 1 93 ? 12.965 0.380 -14.188 1.00 85.25 93 GLN A CA 1
ATOM 703 C C . GLN A 1 93 ? 11.543 0.701 -13.709 1.00 85.25 93 GLN A C 1
ATOM 705 O O . GLN A 1 93 ? 10.923 -0.071 -12.977 1.00 85.25 93 GLN A O 1
ATOM 710 N N . GLU A 1 94 ? 11.018 1.855 -14.110 1.00 90.00 94 GLU A N 1
ATOM 711 C CA . GLU A 1 94 ? 9.658 2.290 -13.820 1.00 90.00 94 GLU A CA 1
ATOM 712 C C . GLU A 1 94 ? 8.634 1.388 -14.517 1.00 90.00 94 GLU A C 1
ATOM 714 O O . GLU A 1 94 ? 7.642 1.007 -13.897 1.00 90.00 94 GLU A O 1
ATOM 719 N N . ARG A 1 95 ? 8.886 0.970 -15.766 1.00 91.88 95 ARG A N 1
ATOM 720 C CA . ARG A 1 95 ? 8.019 0.007 -16.471 1.00 91.88 95 ARG A CA 1
ATOM 721 C C . ARG A 1 95 ? 7.981 -1.345 -15.766 1.00 91.88 95 ARG A C 1
ATOM 723 O O . ARG A 1 95 ? 6.901 -1.916 -15.628 1.00 91.88 95 ARG A O 1
ATOM 730 N N . ASP A 1 96 ? 9.116 -1.835 -15.274 1.00 92.25 96 ASP A N 1
ATOM 731 C CA . ASP A 1 96 ? 9.171 -3.096 -14.525 1.00 92.25 96 ASP A CA 1
ATOM 732 C C . ASP A 1 96 ? 8.353 -3.033 -13.228 1.00 92.25 96 ASP A C 1
ATOM 734 O O . ASP A 1 96 ? 7.642 -3.984 -12.886 1.00 92.25 96 ASP A O 1
ATOM 738 N N . LEU A 1 97 ? 8.402 -1.904 -12.515 1.00 92.50 97 LEU A N 1
ATOM 739 C CA . LEU A 1 97 ? 7.569 -1.692 -11.330 1.00 92.50 97 LEU A CA 1
ATOM 740 C C . LEU A 1 97 ? 6.092 -1.553 -11.682 1.00 92.50 97 LEU A C 1
ATOM 742 O O . LEU A 1 97 ? 5.262 -2.176 -11.021 1.00 92.50 97 LEU A O 1
ATOM 746 N N . ALA A 1 98 ? 5.762 -0.799 -12.730 1.00 95.62 98 ALA A N 1
ATOM 747 C CA . ALA A 1 98 ? 4.390 -0.663 -13.197 1.00 95.62 98 ALA A CA 1
ATOM 748 C C . ALA A 1 98 ? 3.782 -2.035 -13.522 1.00 95.62 98 ALA A C 1
ATOM 750 O O . ALA A 1 98 ? 2.714 -2.379 -13.018 1.00 95.62 98 ALA A O 1
ATOM 751 N N . ASN A 1 99 ? 4.512 -2.865 -14.273 1.00 97.00 99 ASN A N 1
ATOM 752 C CA . ASN A 1 99 ? 4.101 -4.226 -14.611 1.00 97.00 99 ASN A CA 1
ATOM 753 C C . ASN A 1 99 ? 3.947 -5.115 -13.370 1.00 97.00 99 ASN A C 1
ATOM 755 O O . ASN A 1 99 ? 3.005 -5.902 -13.295 1.00 97.00 99 ASN A O 1
ATOM 759 N N . ARG A 1 100 ? 4.837 -4.979 -12.379 1.00 96.12 100 ARG A N 1
ATOM 760 C CA . ARG A 1 100 ? 4.748 -5.721 -11.114 1.00 96.12 100 ARG A CA 1
ATOM 761 C C . ARG A 1 100 ? 3.500 -5.352 -10.312 1.00 96.12 100 ARG A C 1
ATOM 763 O O . ARG A 1 100 ? 2.792 -6.238 -9.852 1.00 96.12 100 ARG A O 1
ATOM 770 N N . TYR A 1 101 ? 3.225 -4.065 -10.115 1.00 97.81 101 TYR A N 1
ATOM 771 C CA . TYR A 1 101 ? 2.030 -3.658 -9.370 1.00 97.81 101 TYR A CA 1
ATOM 772 C C . TYR A 1 101 ? 0.751 -3.988 -10.134 1.00 97.81 101 TYR A C 1
ATOM 774 O O . TYR A 1 101 ? -0.235 -4.395 -9.520 1.00 97.81 101 TYR A O 1
ATOM 782 N N . LYS A 1 102 ? 0.788 -3.912 -11.469 1.00 98.50 102 LYS A N 1
ATOM 783 C CA . LYS A 1 102 ? -0.326 -4.341 -12.309 1.00 98.50 102 LYS A CA 1
ATOM 784 C C . LYS A 1 102 ? -0.611 -5.836 -12.162 1.00 98.50 102 LYS A C 1
ATOM 786 O O . LYS A 1 102 ? -1.767 -6.204 -11.975 1.00 98.50 102 LYS A O 1
ATOM 791 N N . SER A 1 103 ? 0.419 -6.685 -12.169 1.00 98.38 103 SER A N 1
ATOM 792 C CA . SER A 1 103 ? 0.228 -8.129 -11.995 1.00 98.38 103 SER A CA 1
ATOM 793 C C . SER A 1 103 ? -0.312 -8.483 -10.609 1.00 98.38 103 SER A C 1
ATOM 795 O O . SER A 1 103 ? -1.156 -9.367 -10.498 1.00 98.38 103 SER A O 1
ATOM 797 N N . TYR A 1 104 ? 0.099 -7.767 -9.557 1.00 98.44 104 TYR A N 1
ATOM 798 C CA . TYR A 1 104 ? -0.520 -7.918 -8.239 1.00 98.44 104 TYR A CA 1
ATOM 799 C C . TYR A 1 104 ? -1.988 -7.493 -8.244 1.00 98.44 104 TYR A C 1
ATOM 801 O O . TYR A 1 104 ? -2.819 -8.214 -7.699 1.00 98.44 104 TYR A O 1
ATOM 809 N N . ALA A 1 105 ? -2.323 -6.361 -8.873 1.00 98.50 105 ALA A N 1
ATOM 810 C CA . ALA A 1 105 ? -3.706 -5.901 -8.975 1.00 98.50 105 ALA A CA 1
ATOM 811 C C . ALA A 1 105 ? -4.597 -6.957 -9.646 1.00 98.50 105 ALA A C 1
ATOM 813 O O . ALA A 1 105 ? -5.676 -7.256 -9.140 1.00 98.50 105 ALA A O 1
ATOM 814 N N . ASP A 1 106 ? -4.115 -7.567 -10.731 1.00 98.44 106 ASP A N 1
ATOM 815 C CA . ASP A 1 106 ? -4.856 -8.583 -11.480 1.00 98.44 106 ASP A CA 1
ATOM 816 C C . ASP A 1 106 ? -5.121 -9.858 -10.659 1.00 98.44 106 ASP A C 1
ATOM 818 O O . ASP A 1 106 ? -6.146 -10.504 -10.862 1.00 98.44 106 ASP A O 1
ATOM 822 N N . ILE A 1 107 ? -4.240 -10.198 -9.710 1.00 98.44 107 ILE A N 1
ATOM 823 C CA . ILE A 1 107 ? -4.428 -11.333 -8.791 1.00 98.44 107 ILE A CA 1
ATOM 824 C C . ILE A 1 107 ? -5.499 -11.025 -7.737 1.00 98.44 107 ILE A C 1
ATOM 826 O O . ILE A 1 107 ? -6.291 -11.901 -7.393 1.00 98.44 107 ILE A O 1
ATOM 830 N N . VAL A 1 108 ? -5.517 -9.802 -7.193 1.00 98.06 108 VAL A N 1
ATOM 831 C CA . VAL A 1 108 ? -6.284 -9.509 -5.969 1.00 98.06 108 VAL A CA 1
ATOM 832 C C . VAL A 1 108 ? -7.631 -8.835 -6.208 1.00 98.06 108 VAL A C 1
ATOM 834 O O . VAL A 1 108 ? -8.506 -8.956 -5.356 1.00 98.06 108 VAL A O 1
ATOM 837 N N . GLN A 1 109 ? -7.820 -8.131 -7.329 1.00 96.81 109 GLN A N 1
ATOM 838 C CA . GLN A 1 109 ? -8.953 -7.212 -7.541 1.00 96.81 109 GLN A CA 1
ATOM 839 C C . GLN A 1 109 ? -10.345 -7.851 -7.424 1.00 96.81 109 GLN A C 1
ATOM 841 O O . GLN A 1 109 ? -11.291 -7.161 -7.053 1.00 96.81 109 GLN A O 1
ATOM 846 N N . ASP A 1 110 ? -10.475 -9.148 -7.712 1.00 97.31 110 ASP A N 1
ATOM 847 C CA . ASP A 1 110 ? -11.763 -9.849 -7.653 1.00 97.31 110 ASP A CA 1
ATOM 848 C C . ASP A 1 110 ? -12.230 -10.091 -6.208 1.00 97.31 110 ASP A C 1
ATOM 850 O O . ASP A 1 110 ? -13.430 -10.131 -5.941 1.00 97.31 110 ASP A O 1
ATOM 854 N N . MET A 1 111 ? -11.284 -10.245 -5.274 1.00 97.88 111 MET A N 1
ATOM 855 C CA . MET A 1 111 ? -11.553 -10.552 -3.863 1.00 97.88 111 MET A CA 1
ATOM 856 C C . MET A 1 111 ? -11.312 -9.353 -2.937 1.00 97.88 111 MET A C 1
ATOM 858 O O . MET A 1 111 ? -12.023 -9.201 -1.947 1.00 97.88 111 MET A O 1
ATOM 862 N N . TRP A 1 112 ? -10.344 -8.495 -3.273 1.00 98.50 112 TRP A N 1
ATOM 863 C CA . TRP A 1 112 ? -9.967 -7.285 -2.537 1.00 98.50 112 TRP A CA 1
ATOM 864 C C . TRP A 1 112 ? -9.969 -6.073 -3.489 1.00 98.50 112 TRP A C 1
ATOM 866 O O . TRP A 1 112 ? -8.909 -5.661 -3.981 1.00 98.50 112 TRP A O 1
ATOM 876 N N . PRO A 1 113 ? -11.152 -5.526 -3.822 1.00 98.25 113 PRO A N 1
ATOM 877 C CA . PRO A 1 113 ? -11.293 -4.484 -4.837 1.00 98.25 113 PRO A CA 1
ATOM 878 C C . PRO A 1 113 ? -10.613 -3.157 -4.470 1.00 98.25 113 PRO A C 1
ATOM 880 O O . PRO A 1 113 ? -9.999 -2.543 -5.349 1.00 98.25 113 PRO A O 1
ATOM 883 N N . SER A 1 114 ? -10.665 -2.708 -3.210 1.00 98.19 114 SER A N 1
ATOM 884 C CA . SER A 1 114 ? -9.964 -1.488 -2.776 1.00 98.19 114 SER A CA 1
ATOM 885 C C . SER A 1 114 ? -8.447 -1.670 -2.862 1.00 98.19 114 SER A C 1
ATOM 887 O O . SER A 1 114 ? -7.737 -0.814 -3.401 1.00 98.19 114 SER A O 1
ATOM 889 N N . THR A 1 115 ? -7.947 -2.841 -2.458 1.00 98.62 115 THR A N 1
ATOM 890 C CA . THR A 1 115 ? -6.530 -3.205 -2.616 1.00 98.62 115 THR A CA 1
ATOM 891 C C . THR A 1 115 ? -6.125 -3.242 -4.094 1.00 98.62 115 THR A C 1
ATOM 893 O O . THR A 1 115 ? -5.094 -2.685 -4.474 1.00 98.62 115 THR A O 1
ATOM 896 N N . GLY A 1 116 ? -6.941 -3.852 -4.957 1.00 98.56 116 GLY A N 1
ATOM 897 C CA . GLY A 1 116 ? -6.700 -3.892 -6.401 1.00 98.56 116 GLY A CA 1
ATOM 898 C C . GLY A 1 116 ? -6.658 -2.495 -7.024 1.00 98.56 116 GLY A C 1
ATOM 899 O O . GLY A 1 116 ? -5.778 -2.193 -7.833 1.00 98.56 116 GLY A O 1
ATOM 900 N N . ALA A 1 117 ? -7.557 -1.600 -6.609 1.00 98.56 117 ALA A N 1
ATOM 901 C CA . ALA A 1 117 ? -7.559 -0.209 -7.054 1.00 98.56 117 ALA A CA 1
ATOM 902 C C . ALA A 1 117 ? -6.286 0.540 -6.619 1.00 98.56 117 ALA A C 1
ATOM 904 O O . ALA A 1 117 ? -5.705 1.279 -7.414 1.00 98.56 117 ALA A O 1
ATOM 905 N N . MET A 1 118 ? -5.817 0.314 -5.390 1.00 98.56 118 MET A N 1
ATOM 906 C CA . MET A 1 118 ? -4.555 0.857 -4.874 1.00 98.56 118 MET A CA 1
ATOM 907 C C . MET A 1 118 ? -3.341 0.392 -5.669 1.00 98.56 118 MET A C 1
ATOM 909 O O . MET A 1 118 ? -2.502 1.206 -6.058 1.00 98.56 118 MET A O 1
ATOM 913 N N . LEU A 1 119 ? -3.271 -0.898 -5.982 1.00 98.50 119 LEU A N 1
ATOM 914 C CA . LEU A 1 119 ? -2.185 -1.451 -6.785 1.00 98.50 119 LEU A CA 1
ATOM 915 C C . LEU A 1 119 ? -2.201 -0.910 -8.222 1.00 98.50 119 LEU A C 1
ATOM 917 O O . LEU A 1 119 ? -1.142 -0.582 -8.755 1.00 98.50 119 LEU A O 1
ATOM 921 N N . ASN A 1 120 ? -3.380 -0.732 -8.830 1.00 98.56 120 ASN A N 1
ATOM 922 C CA . ASN A 1 120 ? -3.487 -0.086 -10.142 1.00 98.56 120 ASN A CA 1
ATOM 923 C C . ASN A 1 120 ? -2.995 1.373 -10.104 1.00 98.56 120 ASN A C 1
ATOM 925 O O . ASN A 1 120 ? -2.254 1.781 -10.993 1.00 98.56 120 ASN A O 1
ATOM 929 N N . ARG A 1 121 ? -3.304 2.145 -9.052 1.00 98.19 121 ARG A N 1
ATOM 930 C CA . ARG A 1 121 ? -2.779 3.518 -8.910 1.00 98.19 121 ARG A CA 1
ATOM 931 C C . ARG A 1 121 ? -1.257 3.559 -8.788 1.00 98.19 121 ARG A C 1
ATOM 933 O O . ARG A 1 121 ? -0.630 4.445 -9.366 1.00 98.19 121 ARG A O 1
ATOM 940 N N . LEU A 1 122 ? -0.654 2.604 -8.076 1.00 96.69 122 LEU A N 1
ATOM 941 C CA . LEU A 1 122 ? 0.805 2.456 -8.045 1.00 96.69 122 LEU A CA 1
ATOM 942 C C . LEU A 1 122 ? 1.358 2.137 -9.437 1.00 96.69 122 LEU A C 1
ATOM 944 O O . LEU A 1 122 ? 2.334 2.757 -9.859 1.00 96.69 122 LEU A O 1
ATOM 948 N N . ALA A 1 123 ? 0.725 1.213 -10.163 1.00 96.94 123 ALA A N 1
ATOM 949 C CA . ALA A 1 123 ? 1.132 0.866 -11.519 1.00 96.94 123 ALA A CA 1
ATOM 950 C C . ALA A 1 123 ? 1.102 2.085 -12.458 1.00 96.94 123 ALA A C 1
ATOM 952 O O . ALA A 1 123 ? 2.082 2.351 -13.155 1.00 96.94 123 ALA A O 1
ATOM 953 N N . ASP A 1 124 ? 0.023 2.867 -12.411 1.00 97.50 124 ASP A N 1
ATOM 954 C CA . ASP A 1 124 ? -0.140 4.082 -13.210 1.00 97.50 124 ASP A CA 1
ATOM 955 C C . ASP A 1 124 ? 0.890 5.156 -12.837 1.00 97.50 124 ASP A C 1
ATOM 957 O O . ASP A 1 124 ? 1.468 5.800 -13.715 1.00 97.50 124 ASP A O 1
ATOM 961 N N . ASN A 1 125 ? 1.172 5.336 -11.541 1.00 94.56 125 ASN A N 1
ATOM 962 C CA . ASN A 1 125 ? 2.193 6.272 -11.070 1.00 94.56 125 ASN A CA 1
ATOM 963 C C . ASN A 1 125 ? 3.573 5.932 -11.656 1.00 94.56 125 ASN A C 1
ATOM 965 O O . ASN A 1 125 ? 4.229 6.798 -12.238 1.00 94.56 125 ASN A O 1
ATOM 969 N N . TYR A 1 126 ? 3.975 4.660 -11.586 1.00 93.44 126 TYR A N 1
ATOM 970 C CA . TYR A 1 126 ? 5.239 4.221 -12.169 1.00 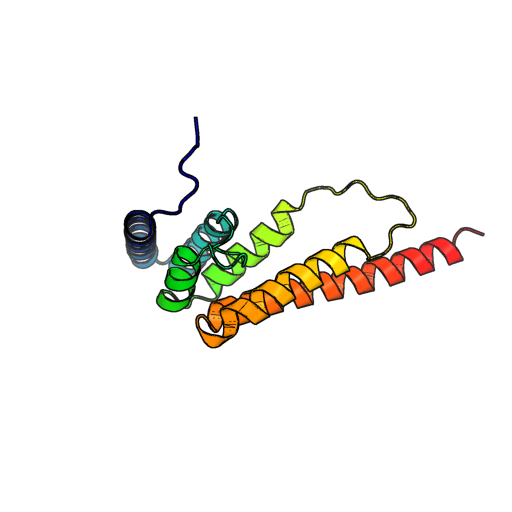93.44 126 TYR A CA 1
ATOM 971 C C . TYR A 1 126 ? 5.245 4.329 -13.696 1.00 93.44 126 TYR A C 1
ATOM 973 O O . TYR A 1 126 ? 6.230 4.796 -14.256 1.00 93.44 126 TYR A O 1
ATOM 981 N N . MET A 1 127 ? 4.156 3.996 -14.390 1.00 93.50 127 MET A N 1
ATOM 982 C CA . MET A 1 127 ? 4.096 4.149 -15.850 1.00 93.50 127 MET A CA 1
ATOM 983 C C . MET A 1 127 ? 4.238 5.619 -16.288 1.00 93.50 127 MET A C 1
ATOM 985 O O . MET A 1 127 ? 4.909 5.925 -17.280 1.00 93.50 127 MET A O 1
ATOM 989 N N . ASN A 1 128 ? 3.653 6.544 -15.525 1.00 91.75 128 ASN A N 1
ATOM 990 C CA . ASN A 1 128 ? 3.813 7.976 -15.759 1.00 91.75 128 ASN A CA 1
ATOM 991 C C . ASN A 1 128 ? 5.267 8.418 -15.545 1.00 91.75 128 ASN A C 1
ATOM 993 O O . ASN A 1 128 ? 5.810 9.128 -16.391 1.00 91.75 128 ASN A O 1
ATOM 997 N N . HIS A 1 129 ? 5.924 7.952 -14.477 1.00 87.44 129 HIS A N 1
ATOM 998 C CA . HIS A 1 129 ? 7.351 8.212 -14.265 1.00 87.44 129 HIS A CA 1
ATOM 999 C C . HIS A 1 129 ? 8.219 7.640 -15.394 1.00 87.44 129 HIS A C 1
ATOM 1001 O O . HIS A 1 129 ? 9.093 8.350 -15.881 1.00 87.44 129 HIS A O 1
ATOM 1007 N N . ALA A 1 130 ? 7.937 6.428 -15.887 1.00 88.56 130 ALA A N 1
ATOM 1008 C CA . ALA A 1 130 ? 8.660 5.850 -17.024 1.00 88.56 130 ALA A CA 1
ATOM 1009 C C . ALA A 1 130 ? 8.616 6.765 -18.253 1.00 88.56 130 ALA A C 1
ATOM 1011 O O . ALA A 1 130 ? 9.626 7.016 -18.904 1.00 88.56 130 ALA A O 1
ATOM 1012 N N . THR A 1 131 ? 7.426 7.291 -18.546 1.00 89.19 131 THR A N 1
ATOM 1013 C CA . THR A 1 131 ? 7.207 8.180 -19.689 1.00 89.19 131 THR A CA 1
ATOM 1014 C C . THR A 1 131 ? 7.981 9.491 -19.533 1.00 89.19 131 THR A C 1
ATOM 1016 O O . THR A 1 131 ? 8.538 9.995 -20.505 1.00 89.19 131 THR A O 1
ATOM 1019 N N . MET A 1 132 ? 8.050 10.043 -18.317 1.00 85.19 132 MET A N 1
ATOM 1020 C CA . MET A 1 132 ? 8.832 11.253 -18.037 1.00 85.19 132 MET A CA 1
ATOM 1021 C C . MET A 1 132 ? 10.339 11.020 -18.195 1.00 85.19 132 MET A C 1
ATOM 1023 O O . MET A 1 132 ? 11.031 11.875 -18.747 1.00 85.19 132 MET A O 1
ATOM 1027 N N . GLU A 1 133 ? 10.843 9.871 -17.745 1.00 83.38 133 GLU A N 1
ATOM 1028 C CA . GLU A 1 133 ? 12.261 9.513 -17.864 1.00 83.38 133 GLU A CA 1
ATOM 1029 C C . GLU A 1 133 ? 12.670 9.286 -19.328 1.00 83.38 133 GLU A C 1
ATOM 1031 O O . GLU A 1 133 ? 13.718 9.774 -19.743 1.00 83.38 133 GLU A O 1
ATOM 1036 N N . ASP A 1 134 ? 11.822 8.655 -20.148 1.00 83.75 134 ASP A N 1
ATOM 1037 C CA . ASP A 1 134 ? 12.084 8.491 -21.588 1.00 83.75 134 ASP A CA 1
ATOM 1038 C C . ASP A 1 134 ? 12.163 9.841 -22.322 1.00 83.75 134 ASP A C 1
ATOM 1040 O O . ASP A 1 134 ? 13.039 10.049 -23.164 1.00 83.75 134 ASP A O 1
ATOM 1044 N N . LEU A 1 135 ? 11.278 10.786 -21.981 1.00 82.62 135 LEU A N 1
ATOM 1045 C CA . LEU A 1 135 ? 11.318 12.146 -22.532 1.00 82.62 135 LEU A CA 1
ATOM 1046 C C . LEU A 1 135 ? 12.601 12.883 -22.126 1.00 82.62 135 LEU A C 1
ATOM 1048 O O . LEU A 1 135 ? 13.210 13.566 -22.948 1.00 82.62 135 LEU A O 1
ATOM 1052 N N . SER A 1 136 ? 13.014 12.740 -20.865 1.00 79.06 136 SER A N 1
ATOM 1053 C CA . SER A 1 136 ? 14.242 13.344 -20.340 1.00 79.06 136 SER A CA 1
ATOM 1054 C C . SER A 1 136 ? 15.491 12.768 -21.014 1.00 79.06 136 SER A C 1
ATOM 1056 O O . SER A 1 136 ? 16.372 13.524 -21.427 1.00 79.06 136 SER A O 1
ATOM 1058 N N . ALA A 1 137 ? 15.542 11.443 -21.189 1.00 78.69 137 ALA A N 1
ATOM 1059 C CA . ALA A 1 137 ? 16.637 10.759 -21.867 1.00 78.69 137 ALA A CA 1
ATOM 1060 C C . ALA A 1 137 ? 16.780 11.238 -23.320 1.00 78.69 137 ALA A C 1
ATOM 1062 O O . ALA A 1 137 ? 17.866 11.677 -23.700 1.00 78.69 137 ALA A O 1
ATOM 1063 N N . GLY A 1 138 ? 15.683 11.281 -24.088 1.00 75.50 138 GLY A N 1
ATOM 1064 C CA . GLY A 1 138 ? 15.706 11.772 -25.472 1.00 75.50 138 GLY A CA 1
ATOM 1065 C C . GLY A 1 138 ? 16.156 13.235 -25.595 1.00 75.50 138 GLY A C 1
ATOM 1066 O O . GLY A 1 138 ? 16.970 13.562 -26.452 1.00 75.50 138 GLY A O 1
ATOM 1067 N N . LEU A 1 139 ? 15.711 14.115 -24.687 1.00 73.88 139 LEU A N 1
ATOM 1068 C CA . LEU A 1 139 ? 16.176 15.511 -24.644 1.00 73.88 139 LEU A CA 1
ATOM 1069 C C . LEU A 1 139 ? 17.674 15.623 -24.320 1.00 73.88 139 LEU A C 1
ATOM 1071 O O . LEU A 1 139 ? 18.350 16.516 -24.830 1.00 73.88 1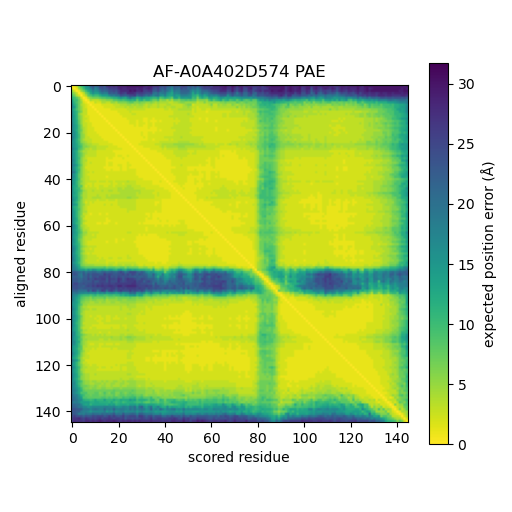39 LEU A O 1
ATOM 1075 N N . SER A 1 140 ? 18.192 14.752 -23.452 1.00 69.69 140 SER A N 1
ATOM 1076 C CA . SER A 1 140 ? 19.613 14.748 -23.094 1.00 69.69 140 SER A CA 1
ATOM 1077 C C . SER A 1 140 ? 20.509 14.254 -24.234 1.00 69.69 140 SER A C 1
ATOM 1079 O O . SER A 1 140 ? 21.609 14.781 -24.400 1.00 69.69 140 SER A O 1
ATOM 1081 N N . GLU A 1 141 ? 20.026 13.304 -25.042 1.00 67.88 141 GLU A N 1
ATOM 1082 C CA . GLU A 1 141 ? 20.703 12.846 -26.259 1.00 67.88 141 GLU A CA 1
ATOM 1083 C C . GLU A 1 141 ? 20.757 13.967 -27.310 1.00 67.88 141 GLU A C 1
ATOM 1085 O O . GLU A 1 141 ? 21.829 14.244 -27.847 1.00 67.88 141 GLU A O 1
ATOM 1090 N N . ASP A 1 142 ? 19.648 14.684 -27.524 1.00 66.38 142 ASP A N 1
ATOM 1091 C CA . ASP A 1 142 ? 19.554 15.775 -28.508 1.00 66.38 142 ASP A CA 1
ATOM 1092 C C . ASP A 1 142 ? 20.420 17.005 -28.158 1.00 66.38 142 ASP A C 1
ATOM 1094 O O . ASP A 1 142 ? 20.901 17.710 -29.049 1.00 66.38 142 ASP A O 1
ATOM 1098 N N . LEU A 1 143 ? 20.629 17.285 -26.866 1.00 69.44 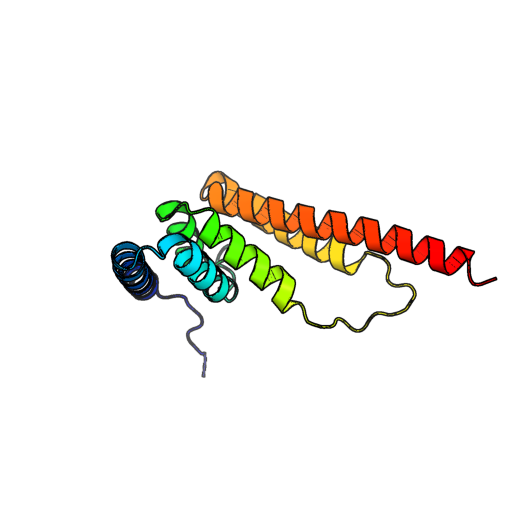143 LEU A N 1
ATOM 1099 C CA . LEU A 1 143 ? 21.443 18.412 -26.379 1.00 69.44 143 LEU A CA 1
ATOM 1100 C C . LEU A 1 143 ? 22.929 18.058 -26.181 1.00 69.44 143 LEU A C 1
ATOM 1102 O O . LEU A 1 143 ? 23.721 18.929 -25.819 1.00 69.44 143 LEU A O 1
ATOM 1106 N N . GLY A 1 144 ? 23.305 16.795 -26.397 1.00 58.34 144 GLY A N 1
ATOM 1107 C CA . GLY A 1 144 ? 24.661 16.265 -26.227 1.00 58.34 144 GLY A CA 1
ATOM 1108 C C . GLY A 1 144 ? 25.566 16.357 -27.464 1.00 58.34 144 GLY A C 1
ATOM 1109 O O . GLY A 1 144 ? 26.595 15.676 -27.495 1.00 58.34 144 GLY A O 1
ATOM 1110 N N . HIS A 1 145 ? 25.197 17.159 -28.472 1.00 48.38 145 HIS A N 1
ATOM 1111 C CA . HIS A 1 145 ? 25.969 17.400 -29.700 1.00 48.38 145 HIS A CA 1
ATOM 1112 C C . HIS A 1 145 ? 26.783 18.699 -29.670 1.00 48.38 145 HIS A C 1
ATOM 1114 O O . HIS A 1 145 ? 26.220 19.760 -29.317 1.00 48.38 145 HIS A O 1
#

pLDDT: mean 88.14, std 16.09, range [33.56, 98.62]

InterPro domains:
  IPR001849 Pleckstrin homology domain [PS50003] (1-24)

Solvent-accessible surface area (backbone atoms only — not comparable to full-atom values): 7768 Å² total; per-residue (Å²): 134,84,77,81,78,69,81,56,51,64,64,50,52,53,52,52,51,51,53,47,51,57,21,50,78,68,74,37,42,60,65,47,31,19,54,51,14,38,60,55,51,71,49,47,63,23,97,85,70,28,65,60,21,61,58,57,40,56,47,48,56,71,65,67,45,68,40,23,51,48,21,19,53,51,38,52,65,60,70,63,61,91,70,89,74,64,93,79,56,54,24,53,69,29,42,55,48,12,53,49,29,38,54,25,16,72,72,36,32,89,84,34,50,64,51,14,53,53,27,39,53,51,12,51,52,26,43,53,51,14,55,53,35,39,52,52,39,54,52,52,60,71,68,69,116